Protein AF-A0A1C6LAA6-F1 (afdb_monomer_lite)

Secondary structure (DSSP, 8-state):
---THHHHHHHHHHTTTTGGGSPBP-----EEEEEETTTTEEEEEEEEEPPHHHHHHHTT-B-----

Sequence (67 aa):
MFSGLFKDAHKMYKLGELDIYKKQSDIEYVYKLYYNWYKNEYENTKCVELTYEEKKKINKKLIDEIE

Foldseek 3Di:
DDDDPVVVVVVCVVVCVCVVVADWDPDQDFWDWDQDPVVRDIPPVDIDGDDPVRRVVPHRDGDPDDD

pLDDT: mean 78.1, std 9.92, range [45.16, 88.19]

Structure (mmCIF, N/CA/C/O backbone):
data_AF-A0A1C6LAA6-F1
#
_entry.id   AF-A0A1C6LAA6-F1
#
loop_
_atom_site.group_PDB
_atom_site.id
_atom_site.type_symbol
_atom_site.label_atom_id
_atom_site.label_alt_id
_atom_site.label_comp_id
_atom_site.label_asym_id
_atom_site.label_entity_id
_atom_site.label_seq_id
_atom_site.pdbx_PDB_ins_code
_atom_site.Cartn_x
_atom_site.Cartn_y
_atom_site.Cartn_z
_atom_site.occupancy
_atom_site.B_iso_or_equiv
_atom_site.auth_seq_id
_atom_site.auth_comp_id
_atom_site.auth_asym_id
_atom_site.auth_atom_id
_atom_site.pdbx_PDB_model_num
ATOM 1 N N . MET A 1 1 ? 22.431 21.218 -23.952 1.00 45.62 1 MET A N 1
ATOM 2 C CA . MET A 1 1 ? 22.074 20.524 -25.208 1.00 45.62 1 MET A CA 1
ATOM 3 C C . MET A 1 1 ? 22.720 19.145 -25.139 1.00 45.62 1 MET A C 1
ATOM 5 O O . MET A 1 1 ? 23.914 19.048 -25.365 1.00 45.62 1 MET A O 1
ATOM 9 N N . PHE A 1 2 ? 21.992 18.117 -24.689 1.00 49.34 2 PHE A N 1
ATOM 10 C CA . PHE A 1 2 ? 22.540 16.755 -24.612 1.00 49.34 2 PHE A CA 1
ATOM 11 C C . PHE A 1 2 ? 22.557 16.167 -26.032 1.00 49.34 2 PHE A C 1
ATOM 13 O O . PHE A 1 2 ? 21.502 16.067 -26.661 1.00 49.34 2 PHE A O 1
ATOM 20 N N . SER A 1 3 ? 23.740 15.876 -26.575 1.00 64.00 3 SER A N 1
ATOM 21 C CA . SER A 1 3 ? 23.916 15.201 -27.867 1.00 64.00 3 SER A CA 1
ATOM 22 C C . SER A 1 3 ? 24.060 13.683 -27.671 1.00 64.00 3 SER A C 1
ATOM 24 O O . SER A 1 3 ? 24.489 13.224 -26.614 1.00 64.00 3 SER A O 1
ATOM 26 N N . GLY A 1 4 ? 23.689 12.896 -28.689 1.00 72.06 4 GLY A N 1
ATOM 27 C CA . GLY A 1 4 ? 23.853 11.432 -28.702 1.00 72.06 4 GLY A CA 1
ATOM 28 C C . GLY A 1 4 ? 22.843 10.641 -27.852 1.00 72.06 4 GLY A C 1
ATOM 29 O O . GLY A 1 4 ? 21.757 11.139 -27.551 1.00 72.06 4 GLY A O 1
ATOM 30 N N . LEU A 1 5 ? 23.228 9.411 -27.462 1.00 65.81 5 LEU A N 1
ATOM 31 C CA . LEU A 1 5 ? 22.435 8.408 -26.711 1.00 65.81 5 LEU A CA 1
ATOM 32 C C . LEU A 1 5 ? 21.678 8.962 -25.490 1.00 65.81 5 LEU A C 1
ATOM 34 O O . LEU A 1 5 ? 20.621 8.457 -25.119 1.00 65.81 5 LEU A O 1
ATOM 38 N N . PHE A 1 6 ? 22.206 10.009 -24.856 1.00 72.44 6 PHE A N 1
ATOM 39 C CA . PHE A 1 6 ? 21.619 10.593 -23.652 1.00 72.44 6 PHE A CA 1
ATOM 40 C C . PHE A 1 6 ? 20.305 11.343 -23.931 1.00 72.44 6 PHE A C 1
ATOM 42 O O . PHE A 1 6 ? 19.456 11.462 -23.050 1.00 72.44 6 PHE A O 1
ATOM 49 N N . LYS A 1 7 ? 20.103 11.832 -25.164 1.00 79.12 7 LYS A N 1
ATOM 50 C CA . LYS A 1 7 ? 18.865 12.516 -25.569 1.00 79.12 7 LYS A CA 1
ATOM 51 C C . LYS A 1 7 ? 17.683 11.547 -25.639 1.00 79.12 7 LYS A C 1
ATOM 53 O O . LYS A 1 7 ? 16.588 11.903 -25.204 1.00 79.12 7 LYS A O 1
ATOM 58 N N . ASP A 1 8 ? 17.920 10.337 -26.138 1.00 79.44 8 ASP A N 1
ATOM 59 C CA . ASP A 1 8 ? 16.892 9.301 -26.251 1.00 79.44 8 ASP A CA 1
ATOM 60 C C . ASP A 1 8 ? 16.559 8.719 -24.878 1.00 79.44 8 ASP A C 1
ATOM 62 O O . ASP A 1 8 ? 15.386 8.667 -24.513 1.00 79.44 8 ASP A O 1
ATOM 66 N N . ALA A 1 9 ? 17.574 8.431 -24.056 1.00 79.38 9 ALA A N 1
ATOM 67 C CA . ALA A 1 9 ? 17.370 8.016 -22.668 1.00 79.38 9 ALA A CA 1
ATOM 68 C C . ALA A 1 9 ? 16.582 9.063 -21.857 1.00 79.38 9 ALA A C 1
ATOM 70 O O . ALA A 1 9 ? 15.652 8.719 -21.132 1.00 79.38 9 ALA A O 1
ATOM 71 N N . HIS A 1 10 ? 16.880 10.358 -22.024 1.00 79.88 10 HIS A N 1
ATOM 72 C CA . HIS A 1 10 ? 16.138 11.429 -21.349 1.00 79.88 10 HIS A CA 1
ATOM 73 C C . HIS A 1 10 ? 14.680 11.545 -21.828 1.00 79.88 10 HIS A C 1
ATOM 75 O O . HIS A 1 10 ? 13.795 11.903 -21.049 1.00 79.88 10 HIS A O 1
ATOM 81 N N . LYS A 1 11 ? 14.409 11.234 -23.101 1.00 83.69 11 LYS A N 1
ATOM 82 C CA . LYS A 1 11 ? 13.045 11.163 -23.635 1.00 83.69 11 LYS A CA 1
ATOM 83 C C . LYS A 1 11 ? 12.292 9.960 -23.057 1.00 83.69 11 LYS A C 1
ATOM 85 O O . LYS A 1 11 ? 11.171 10.145 -22.597 1.00 83.69 11 LYS A O 1
ATOM 90 N N . MET A 1 12 ? 12.917 8.782 -23.020 1.00 82.31 12 MET A N 1
ATOM 91 C CA . MET A 1 12 ? 12.352 7.563 -22.421 1.00 82.31 12 MET A CA 1
ATOM 92 C C . MET A 1 12 ? 12.068 7.743 -20.925 1.00 82.31 12 MET A C 1
ATOM 94 O O . MET A 1 12 ? 11.008 7.345 -20.452 1.00 82.31 12 MET A O 1
ATOM 98 N N . TYR A 1 13 ? 12.961 8.422 -20.197 1.00 80.38 13 TYR A N 1
ATOM 99 C CA . TYR A 1 13 ? 12.746 8.806 -18.799 1.00 80.38 13 TYR A CA 1
ATOM 100 C C . TYR A 1 13 ? 11.499 9.683 -18.636 1.00 80.38 13 TYR A C 1
ATOM 102 O O . TYR A 1 13 ? 10.619 9.373 -17.842 1.00 80.38 13 TYR A O 1
ATOM 110 N N . LYS A 1 14 ? 11.374 10.751 -19.437 1.00 80.00 14 LYS A N 1
ATOM 111 C CA . LYS A 1 14 ? 10.202 11.646 -19.405 1.00 80.00 14 LYS A CA 1
ATOM 112 C C . LYS A 1 14 ? 8.894 10.965 -19.808 1.00 80.00 14 LYS A C 1
ATOM 114 O O . LYS A 1 14 ? 7.836 11.412 -19.381 1.00 80.00 14 LYS A O 1
ATOM 119 N N . LEU A 1 15 ? 8.966 9.937 -20.650 1.00 83.50 15 LEU A N 1
ATOM 120 C CA . LEU A 1 15 ? 7.815 9.142 -21.078 1.00 83.50 15 LEU A CA 1
ATOM 121 C C . LEU A 1 15 ? 7.469 8.009 -20.095 1.00 83.50 15 LEU A C 1
ATOM 123 O O . LEU A 1 15 ? 6.483 7.315 -20.323 1.00 83.50 15 LEU A O 1
ATOM 127 N N . GLY A 1 16 ? 8.251 7.812 -19.026 1.00 77.62 16 GLY A N 1
ATOM 128 C CA . GLY A 1 16 ? 8.055 6.720 -18.064 1.00 77.62 16 GLY A CA 1
ATOM 129 C C . GLY A 1 16 ? 8.416 5.335 -18.613 1.00 77.62 16 GLY A C 1
ATOM 130 O O . GLY A 1 16 ? 8.220 4.327 -17.945 1.00 77.62 16 GLY A O 1
ATOM 131 N N . GLU A 1 17 ? 8.994 5.245 -19.815 1.00 82.44 17 GLU A N 1
ATOM 132 C CA . GLU A 1 17 ? 9.370 3.965 -20.439 1.00 82.44 17 GLU A CA 1
ATOM 133 C C . GLU A 1 17 ? 10.482 3.242 -19.658 1.00 82.44 17 GLU A C 1
ATOM 135 O O . GLU A 1 17 ? 10.625 2.025 -19.754 1.00 82.44 17 GLU A O 1
ATOM 140 N N . LEU A 1 18 ? 11.250 3.982 -18.850 1.00 79.94 18 LEU A N 1
ATOM 141 C CA . LEU A 1 18 ? 12.288 3.435 -17.972 1.00 79.94 18 LEU A CA 1
ATOM 142 C C . LEU A 1 18 ? 11.761 2.998 -16.596 1.00 79.94 18 LEU A C 1
ATOM 144 O O . LEU A 1 18 ? 12.521 2.404 -15.831 1.00 79.94 18 LEU A O 1
ATOM 148 N N . ASP A 1 19 ? 10.480 3.224 -16.280 1.00 76.31 19 ASP A N 1
ATOM 149 C CA . ASP A 1 19 ? 9.892 2.833 -14.990 1.00 76.31 19 ASP A CA 1
ATOM 150 C C . ASP A 1 19 ? 9.902 1.311 -14.777 1.00 76.31 19 ASP A C 1
ATOM 152 O O . ASP A 1 19 ? 9.865 0.842 -13.643 1.00 76.31 19 ASP A O 1
ATOM 156 N N . ILE A 1 20 ? 10.039 0.527 -15.851 1.00 76.56 20 ILE A N 1
ATOM 157 C CA . ILE A 1 20 ? 10.216 -0.932 -15.793 1.00 76.56 20 ILE A CA 1
ATOM 158 C C . ILE A 1 20 ? 11.492 -1.363 -15.055 1.00 76.56 20 ILE A C 1
ATOM 160 O O . ILE A 1 20 ? 11.560 -2.487 -14.565 1.00 76.56 20 ILE A O 1
ATOM 164 N N . TYR A 1 21 ? 12.504 -0.492 -15.000 1.00 78.06 21 TYR A N 1
ATOM 165 C CA . TYR A 1 21 ? 13.775 -0.759 -14.325 1.00 78.06 21 TYR A CA 1
ATOM 166 C C . TYR A 1 21 ? 13.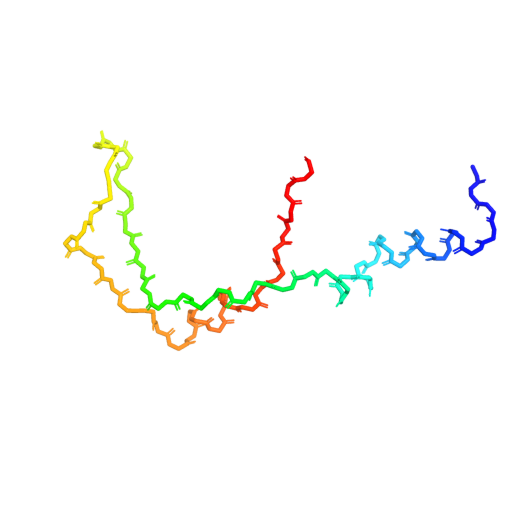774 -0.296 -12.868 1.00 78.06 21 TYR A C 1
ATOM 168 O O . TYR A 1 21 ? 14.705 -0.615 -12.127 1.00 78.06 21 TYR A O 1
ATOM 176 N N . LYS A 1 22 ? 12.747 0.451 -12.440 1.00 79.31 22 LYS A N 1
ATOM 177 C CA . LYS A 1 22 ? 12.585 0.814 -11.035 1.00 79.31 22 LYS A CA 1
ATOM 178 C C . LYS A 1 22 ? 12.275 -0.441 -10.226 1.00 79.31 22 LYS A C 1
ATOM 180 O O . LYS A 1 22 ? 11.543 -1.332 -10.660 1.00 79.31 22 LYS A O 1
ATOM 185 N N . LYS A 1 23 ? 12.831 -0.506 -9.020 1.00 77.62 23 LYS A N 1
ATOM 186 C CA . LYS A 1 23 ? 12.607 -1.633 -8.121 1.00 77.62 23 LYS A CA 1
ATOM 187 C C . LYS A 1 23 ? 11.146 -1.636 -7.658 1.00 77.62 23 LYS A C 1
ATOM 189 O O . LYS A 1 23 ? 10.644 -0.646 -7.129 1.00 77.62 23 LYS A O 1
ATOM 194 N N . GLN A 1 24 ? 10.457 -2.754 -7.862 1.00 77.12 24 GLN A N 1
ATOM 195 C CA . GLN A 1 24 ? 9.126 -2.960 -7.293 1.00 77.12 24 GLN A CA 1
ATOM 196 C C . GLN A 1 24 ? 9.237 -3.289 -5.805 1.00 77.12 24 GLN A C 1
ATOM 198 O O . GLN A 1 24 ? 10.224 -3.872 -5.357 1.00 77.12 24 GLN A O 1
ATOM 203 N N . SER A 1 25 ? 8.211 -2.917 -5.038 1.00 78.62 25 SER A N 1
ATOM 204 C CA . SER A 1 25 ? 8.117 -3.371 -3.654 1.00 78.62 25 SER A CA 1
ATOM 205 C C . SER A 1 25 ? 7.826 -4.868 -3.608 1.00 78.62 25 SER A C 1
ATOM 207 O O . SER A 1 25 ? 6.786 -5.309 -4.102 1.00 78.62 25 SER A O 1
ATOM 209 N N . ASP A 1 26 ? 8.702 -5.618 -2.941 1.00 78.81 26 ASP A N 1
ATOM 210 C CA . ASP A 1 26 ? 8.482 -7.031 -2.607 1.00 78.81 26 ASP A CA 1
ATOM 211 C C . ASP A 1 26 ? 7.623 -7.198 -1.336 1.00 78.81 26 ASP A C 1
ATOM 213 O O . ASP A 1 26 ? 7.344 -8.316 -0.905 1.00 78.81 26 ASP A O 1
ATOM 217 N N . ILE A 1 27 ? 7.205 -6.090 -0.707 1.00 83.25 27 ILE A N 1
ATOM 218 C CA . ILE A 1 27 ? 6.392 -6.113 0.511 1.00 83.25 27 ILE A CA 1
ATOM 219 C C . ILE A 1 27 ? 4.953 -6.487 0.153 1.00 83.25 27 ILE A C 1
ATOM 221 O O . ILE A 1 27 ? 4.265 -5.776 -0.585 1.00 83.25 27 ILE A O 1
ATOM 225 N N . GLU A 1 28 ? 4.472 -7.581 0.738 1.00 82.81 28 GLU A N 1
ATOM 226 C CA . GLU A 1 28 ? 3.074 -7.984 0.651 1.00 82.81 28 GLU A CA 1
ATOM 227 C C . GLU A 1 28 ? 2.288 -7.483 1.863 1.00 82.81 28 GLU A C 1
ATOM 229 O O . GLU A 1 28 ? 2.463 -7.942 2.993 1.00 82.81 28 GLU A O 1
ATOM 234 N N . TYR A 1 29 ? 1.373 -6.547 1.625 1.00 82.12 29 TYR A N 1
ATOM 235 C CA . TYR A 1 29 ? 0.472 -6.055 2.655 1.00 82.12 29 TYR A CA 1
ATOM 236 C C . TYR A 1 29 ? -0.700 -7.027 2.825 1.00 82.12 29 TYR A C 1
ATOM 238 O O . TYR A 1 29 ? -1.381 -7.394 1.860 1.00 82.12 29 TYR A O 1
ATOM 246 N N . VAL A 1 30 ? -0.944 -7.433 4.074 1.00 84.69 30 VAL A N 1
ATOM 247 C CA . VAL A 1 30 ? -2.034 -8.355 4.447 1.00 84.69 30 VAL A CA 1
ATOM 248 C C . VAL A 1 30 ? -3.143 -7.646 5.221 1.00 84.69 30 VAL A C 1
ATOM 250 O O . VAL A 1 30 ? -4.312 -7.986 5.051 1.00 84.69 30 VAL A O 1
ATOM 253 N N . TYR A 1 31 ? -2.798 -6.615 5.990 1.00 84.44 31 TYR A N 1
ATOM 254 C CA . TYR A 1 31 ? -3.719 -5.909 6.876 1.00 84.44 31 TYR A CA 1
ATOM 255 C C . TYR A 1 31 ? -3.701 -4.402 6.633 1.00 84.44 31 TYR A C 1
ATOM 257 O O . TYR A 1 31 ? -2.707 -3.840 6.169 1.00 84.44 31 TYR A O 1
ATOM 265 N N . LYS A 1 32 ? -4.799 -3.747 7.009 1.00 83.06 32 LYS A N 1
ATOM 266 C CA . LYS A 1 32 ? -4.891 -2.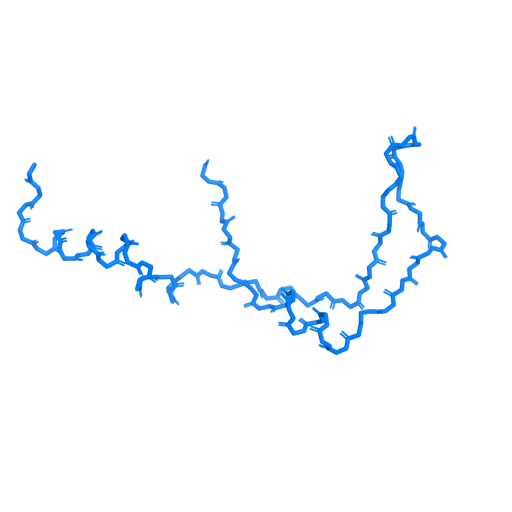297 7.180 1.00 83.06 32 LYS A CA 1
ATOM 267 C C . LYS A 1 32 ? -4.876 -1.949 8.664 1.00 83.06 32 LYS A C 1
ATOM 269 O O . LYS A 1 32 ? -5.546 -2.605 9.461 1.00 83.06 32 LYS A O 1
ATOM 274 N N . LEU A 1 33 ? -4.142 -0.893 8.998 1.00 84.12 33 LEU A N 1
ATOM 275 C CA . LEU A 1 33 ? -4.062 -0.303 10.332 1.00 84.12 33 LEU A CA 1
ATOM 276 C C . LEU A 1 33 ? -4.601 1.126 10.268 1.00 84.12 33 LEU A C 1
ATOM 278 O O . LEU A 1 33 ? -4.327 1.851 9.310 1.00 84.12 33 LEU A O 1
ATOM 282 N N . TYR A 1 34 ? -5.345 1.538 11.290 1.00 81.25 34 TYR A N 1
ATOM 283 C CA . TYR A 1 34 ? -5.843 2.905 11.406 1.00 81.25 34 TYR A CA 1
ATOM 284 C C . TYR A 1 34 ? -4.936 3.700 12.338 1.00 81.25 34 TYR A C 1
ATOM 286 O O . TYR A 1 34 ? -4.731 3.316 13.488 1.00 81.25 34 TYR A O 1
ATOM 294 N N . TYR A 1 35 ? -4.395 4.811 11.845 1.00 84.56 35 TYR A N 1
ATOM 295 C CA . TYR A 1 35 ? -3.660 5.758 12.675 1.00 84.56 35 TYR A CA 1
ATOM 296 C C . TYR A 1 35 ? -4.602 6.845 13.191 1.00 84.56 35 TYR A C 1
ATOM 298 O O . TYR A 1 35 ? -5.326 7.471 12.410 1.00 84.56 35 TYR A O 1
ATOM 306 N N . ASN A 1 36 ? -4.592 7.074 14.501 1.00 84.75 36 ASN A N 1
ATOM 307 C CA . ASN A 1 36 ? -5.363 8.131 15.132 1.00 84.75 36 ASN A CA 1
ATOM 308 C C . ASN A 1 36 ? -4.487 9.374 15.318 1.00 84.75 36 ASN A C 1
ATOM 310 O O . ASN A 1 36 ? -3.681 9.448 16.242 1.00 84.75 36 ASN A O 1
ATOM 314 N N . TRP A 1 37 ? -4.694 10.377 14.467 1.00 88.19 37 TRP A N 1
ATOM 315 C CA . TRP A 1 37 ? -3.948 11.640 14.504 1.00 88.19 37 TRP A CA 1
ATOM 316 C C . TRP A 1 37 ? -4.166 12.461 15.779 1.00 88.19 37 TRP A C 1
ATOM 318 O O . TRP A 1 37 ? -3.283 13.205 16.183 1.00 88.19 37 TRP A O 1
ATOM 328 N N . TYR A 1 38 ? -5.326 12.341 16.429 1.00 88.12 38 TYR A N 1
ATOM 329 C CA . TYR A 1 38 ? -5.609 13.090 17.656 1.00 88.12 38 TYR A CA 1
ATOM 330 C C . TYR A 1 38 ? -4.844 12.522 18.857 1.00 88.12 38 TYR A C 1
ATOM 332 O O . TYR A 1 38 ? -4.351 13.271 19.696 1.00 88.12 38 TYR A O 1
ATOM 340 N N . LYS A 1 39 ? -4.729 11.193 18.928 1.00 87.75 39 LYS A N 1
ATOM 341 C CA . LYS A 1 39 ? -4.013 10.487 20.001 1.00 87.75 39 LYS A CA 1
ATOM 342 C C . LYS A 1 39 ? -2.549 10.179 19.671 1.00 87.75 39 LYS A C 1
ATOM 344 O O . LYS A 1 39 ? -1.819 9.734 20.547 1.00 87.75 39 LYS A O 1
ATOM 349 N N . ASN A 1 40 ? -2.129 10.422 18.429 1.00 87.50 40 ASN A N 1
ATOM 350 C CA . ASN A 1 40 ? -0.817 10.071 17.882 1.00 87.50 40 ASN A CA 1
ATOM 351 C C . ASN A 1 40 ? -0.444 8.580 18.023 1.00 87.50 40 ASN A C 1
ATOM 353 O O . ASN A 1 40 ? 0.733 8.239 18.136 1.00 87.50 40 ASN A O 1
ATOM 357 N N . GLU A 1 41 ? -1.427 7.679 17.979 1.00 87.94 41 GLU A N 1
ATOM 358 C CA . GLU A 1 41 ? -1.226 6.235 18.163 1.00 87.94 41 GLU A CA 1
ATOM 359 C C . GLU A 1 41 ? -1.944 5.401 17.088 1.00 87.94 41 GLU A C 1
ATOM 361 O O . GLU A 1 41 ? -2.932 5.839 16.491 1.00 87.94 41 GLU A O 1
ATOM 366 N N . TYR A 1 42 ? -1.456 4.181 16.839 1.00 83.06 42 TYR A N 1
ATOM 367 C CA . TYR A 1 42 ? -2.128 3.215 15.965 1.00 83.06 42 TYR A CA 1
ATOM 368 C C . TYR A 1 42 ? -3.228 2.470 16.729 1.00 83.06 42 TYR A C 1
ATOM 370 O O . TYR A 1 42 ? -2.992 1.904 17.798 1.00 83.06 42 TYR A O 1
ATOM 378 N N . GLU A 1 43 ? -4.430 2.416 16.158 1.00 83.12 43 GLU A N 1
ATOM 379 C CA . GLU A 1 43 ? -5.555 1.668 16.718 1.00 83.12 43 GLU A CA 1
ATOM 380 C C . GLU A 1 43 ? -5.386 0.164 16.445 1.00 83.12 43 GLU A C 1
ATOM 382 O O . GLU A 1 43 ? -5.926 -0.384 15.484 1.00 83.12 43 GLU A O 1
ATOM 387 N N . ASN A 1 44 ? -4.652 -0.522 17.328 1.00 71.25 44 ASN A N 1
ATOM 388 C CA . ASN A 1 44 ? -4.395 -1.970 17.247 1.00 71.25 44 ASN A CA 1
ATOM 389 C C . ASN A 1 44 ? -5.663 -2.839 17.345 1.00 71.25 44 ASN A C 1
ATOM 391 O O . ASN A 1 44 ? -5.645 -4.012 16.986 1.00 71.25 44 ASN A O 1
ATOM 395 N N . THR A 1 45 ? -6.775 -2.286 17.834 1.00 71.94 45 THR A N 1
ATOM 396 C CA . THR A 1 45 ? -8.057 -2.999 17.948 1.00 71.94 45 THR A CA 1
ATOM 397 C C . THR A 1 45 ? -8.808 -3.111 16.622 1.00 71.94 45 THR A C 1
ATOM 399 O O . THR A 1 45 ? -9.742 -3.902 16.525 1.00 71.94 45 THR A O 1
ATOM 402 N N . LYS A 1 46 ? -8.421 -2.341 15.597 1.00 68.12 46 LYS A N 1
ATOM 403 C CA . LYS A 1 46 ? -9.104 -2.285 14.296 1.00 68.12 46 LYS A CA 1
ATOM 404 C C . LYS A 1 46 ? -8.197 -2.740 13.152 1.00 68.12 46 LYS A C 1
ATOM 406 O O . LYS A 1 46 ? -8.119 -2.085 12.116 1.00 68.12 46 LYS A O 1
ATOM 411 N N . CYS A 1 47 ? -7.513 -3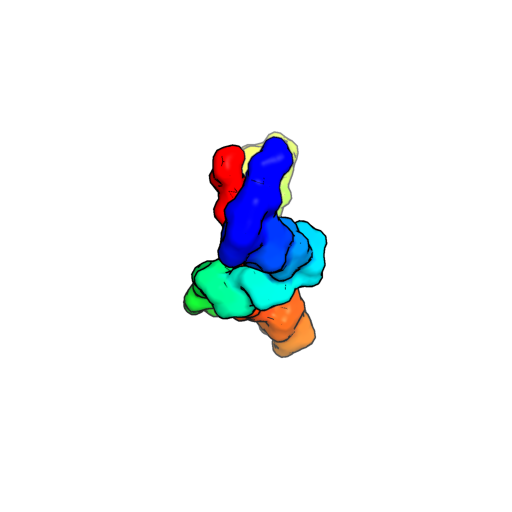.865 13.330 1.00 76.56 47 CYS A N 1
ATOM 412 C CA . CYS A 1 47 ? -6.815 -4.532 12.233 1.00 76.56 47 CYS A CA 1
ATOM 413 C C . CYS A 1 47 ? -7.840 -5.236 11.338 1.00 76.56 47 CYS A C 1
ATOM 415 O O . CYS A 1 47 ? -8.571 -6.109 11.803 1.00 76.56 47 CYS A O 1
ATOM 417 N N . VAL A 1 48 ? -7.894 -4.863 1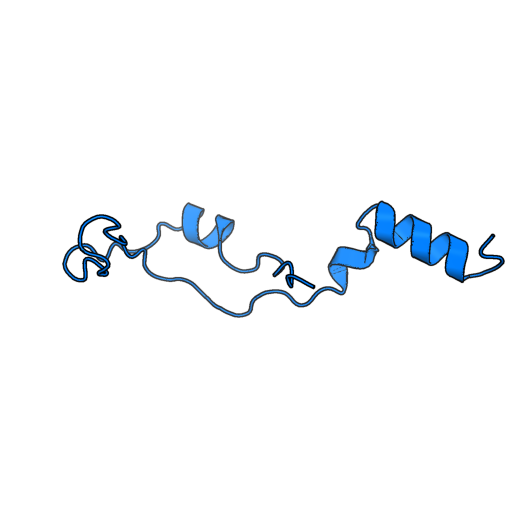0.059 1.00 82.81 48 VAL A N 1
ATOM 418 C CA . VAL A 1 48 ? -8.790 -5.491 9.074 1.00 82.81 48 VAL A CA 1
ATOM 419 C C . VAL A 1 48 ? -7.952 -6.104 7.962 1.00 82.81 48 VAL A C 1
ATOM 421 O O . VAL A 1 48 ? -7.025 -5.466 7.457 1.00 82.81 48 VAL A O 1
ATOM 424 N N . GLU A 1 49 ? -8.262 -7.344 7.586 1.00 85.75 49 GLU A N 1
ATOM 425 C CA . GLU A 1 49 ? -7.628 -8.000 6.443 1.00 85.75 49 GLU A CA 1
ATOM 426 C C . GLU A 1 49 ? -7.946 -7.265 5.140 1.00 85.75 49 GLU A C 1
ATOM 428 O O . GLU A 1 49 ? -9.077 -6.848 4.885 1.00 85.75 49 GLU A O 1
ATOM 433 N N . LEU A 1 50 ? -6.933 -7.128 4.289 1.00 86.62 50 LEU A N 1
ATOM 434 C CA . LEU A 1 50 ? -7.096 -6.581 2.951 1.00 86.62 50 LEU A CA 1
ATOM 435 C C . LEU A 1 50 ? -7.916 -7.534 2.083 1.00 86.62 50 LEU A C 1
ATOM 437 O O . LEU A 1 50 ? -7.599 -8.723 1.960 1.00 86.62 50 LEU A O 1
ATOM 441 N N . THR A 1 51 ? -8.908 -6.984 1.390 1.00 87.50 51 THR A N 1
ATOM 442 C CA . THR A 1 51 ? -9.621 -7.717 0.341 1.00 87.50 51 THR A CA 1
ATOM 443 C C . THR A 1 51 ? -8.698 -7.988 -0.853 1.00 87.50 51 THR A C 1
ATOM 445 O O . THR A 1 51 ? -7.676 -7.322 -1.047 1.00 87.50 51 THR A O 1
ATOM 448 N N . TYR A 1 52 ? -9.052 -8.965 -1.694 1.00 86.25 52 TYR A N 1
ATOM 449 C CA . TYR A 1 52 ? -8.251 -9.325 -2.871 1.00 86.25 52 TYR A CA 1
ATOM 450 C C . TYR A 1 52 ? -7.997 -8.130 -3.807 1.00 86.25 52 TYR A C 1
ATOM 452 O O . TYR A 1 52 ? -6.879 -7.935 -4.289 1.00 86.25 52 TYR A O 1
ATOM 460 N N . GLU A 1 53 ? -9.013 -7.291 -4.023 1.00 87.69 53 GLU A N 1
ATOM 461 C CA . GLU A 1 53 ? -8.885 -6.104 -4.870 1.00 87.69 53 GLU A CA 1
ATOM 462 C C . GLU A 1 53 ? -7.893 -5.084 -4.305 1.00 87.69 53 GLU A C 1
ATOM 464 O O . GLU A 1 53 ? -7.130 -4.471 -5.052 1.00 87.69 53 GLU A O 1
ATOM 469 N N . GLU A 1 54 ? -7.877 -4.907 -2.986 1.00 86.12 54 GLU A N 1
ATOM 470 C CA . GLU A 1 54 ? -6.985 -3.961 -2.319 1.00 86.12 54 GLU A CA 1
ATOM 471 C C . GLU A 1 54 ? -5.543 -4.459 -2.324 1.00 86.12 54 GLU A C 1
ATOM 473 O O . GLU A 1 54 ? -4.642 -3.679 -2.632 1.00 86.12 54 GLU A O 1
ATOM 478 N N . LYS A 1 55 ? -5.324 -5.763 -2.100 1.00 86.38 55 LYS A N 1
ATOM 479 C CA . LYS A 1 55 ? -4.002 -6.393 -2.260 1.00 86.38 55 LYS A CA 1
ATOM 480 C C . LYS A 1 55 ? -3.457 -6.157 -3.664 1.00 86.38 55 LYS A C 1
ATOM 482 O O . LYS A 1 55 ? -2.320 -5.726 -3.807 1.00 86.38 55 LYS A O 1
ATOM 487 N N . LYS A 1 56 ? -4.280 -6.351 -4.701 1.00 85.69 56 LYS A N 1
ATOM 488 C CA . LYS A 1 56 ? -3.887 -6.120 -6.102 1.00 85.69 56 LYS A CA 1
ATOM 489 C C . LYS A 1 56 ? -3.580 -4.649 -6.403 1.00 85.69 56 LYS A C 1
ATOM 491 O O . LYS A 1 56 ? -2.736 -4.363 -7.244 1.00 85.69 56 LYS A O 1
ATOM 496 N N . LYS A 1 57 ? -4.272 -3.717 -5.743 1.00 85.31 57 LYS A N 1
ATOM 497 C CA . LYS A 1 57 ? -4.053 -2.273 -5.910 1.00 85.31 57 LYS A CA 1
ATOM 498 C C . LYS A 1 57 ? -2.851 -1.747 -5.134 1.00 85.31 57 LYS A C 1
ATOM 500 O O . LYS A 1 57 ? -2.402 -0.658 -5.467 1.00 85.31 57 LYS A O 1
ATOM 505 N N . ILE A 1 58 ? -2.385 -2.417 -4.084 1.00 83.88 58 ILE A N 1
ATOM 506 C CA . ILE A 1 58 ? -1.323 -1.908 -3.199 1.00 83.88 58 ILE A CA 1
ATOM 507 C C . ILE A 1 58 ? -0.011 -2.665 -3.417 1.00 83.88 58 ILE A C 1
ATOM 509 O O . ILE A 1 58 ? 1.030 -2.034 -3.585 1.00 83.88 58 ILE A O 1
ATOM 513 N N . ASN A 1 59 ? -0.061 -3.997 -3.448 1.00 84.00 59 ASN A N 1
ATOM 514 C CA . ASN A 1 59 ? 1.127 -4.835 -3.587 1.00 84.00 59 ASN A CA 1
ATOM 515 C C . ASN A 1 59 ? 1.701 -4.717 -5.002 1.00 84.00 59 ASN A C 1
ATOM 517 O O . ASN A 1 59 ? 0.957 -4.530 -5.968 1.00 84.00 59 ASN A O 1
ATOM 521 N N . LYS A 1 60 ? 3.025 -4.879 -5.125 1.00 78.00 60 LYS A N 1
ATOM 522 C CA . LYS A 1 60 ? 3.758 -4.835 -6.406 1.00 78.00 60 LYS A CA 1
ATOM 523 C C . LYS A 1 60 ? 3.676 -3.491 -7.133 1.00 78.00 60 LYS A C 1
ATOM 525 O O . LYS A 1 60 ? 3.919 -3.408 -8.336 1.00 78.00 60 LYS A O 1
ATOM 530 N N . LYS A 1 61 ? 3.333 -2.423 -6.411 1.00 77.75 61 LYS A N 1
ATOM 531 C CA . LYS A 1 61 ? 3.503 -1.063 -6.912 1.00 77.75 61 L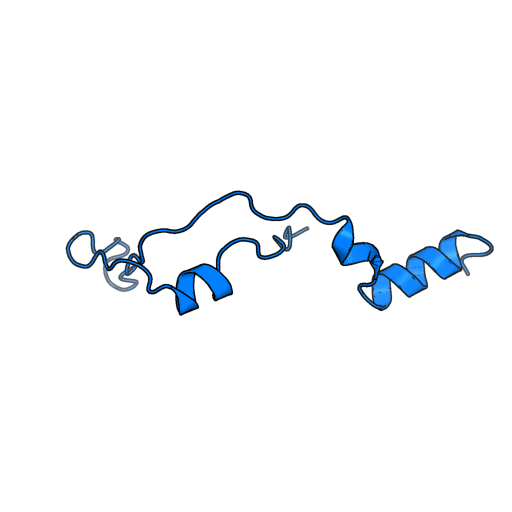YS A CA 1
ATOM 532 C C . LYS A 1 61 ? 4.982 -0.696 -6.950 1.00 77.75 61 LYS A C 1
ATOM 534 O O . LYS A 1 61 ? 5.774 -1.156 -6.122 1.00 77.75 61 LYS A O 1
ATOM 539 N N . LEU A 1 62 ? 5.327 0.138 -7.926 1.00 72.56 62 LEU A N 1
ATOM 540 C CA . LEU A 1 62 ? 6.616 0.813 -7.965 1.00 72.56 62 LEU A CA 1
ATOM 541 C C . LEU A 1 62 ? 6.735 1.701 -6.726 1.00 72.56 62 LEU A C 1
ATOM 543 O O . LEU A 1 62 ? 5.795 2.424 -6.390 1.00 72.56 62 LEU A O 1
ATOM 547 N N . ILE A 1 63 ? 7.864 1.591 -6.031 1.00 66.62 63 ILE A N 1
ATOM 548 C CA . ILE A 1 63 ? 8.205 2.518 -4.958 1.00 66.62 63 ILE A CA 1
ATOM 549 C C . ILE A 1 63 ? 8.782 3.744 -5.655 1.00 66.62 63 ILE A C 1
ATOM 551 O O . ILE A 1 63 ? 9.848 3.657 -6.262 1.00 66.62 63 ILE A O 1
ATOM 555 N N . ASP A 1 64 ? 8.073 4.869 -5.598 1.00 65.44 64 ASP A N 1
ATOM 556 C CA . ASP A 1 64 ? 8.706 6.150 -5.886 1.00 65.44 64 ASP A CA 1
ATOM 557 C C . ASP A 1 64 ? 9.604 6.467 -4.687 1.00 65.44 64 ASP A C 1
ATOM 559 O O . ASP A 1 64 ? 9.132 6.855 -3.616 1.00 65.44 64 ASP A O 1
ATOM 563 N N . GLU A 1 65 ? 10.900 6.191 -4.835 1.00 55.75 65 GLU A N 1
ATOM 564 C CA . GLU A 1 65 ? 11.904 6.664 -3.889 1.00 55.75 65 GLU A CA 1
ATOM 565 C C . GLU A 1 65 ? 11.864 8.197 -3.918 1.00 55.75 65 GLU A C 1
ATOM 567 O O . GLU A 1 65 ? 11.984 8.815 -4.976 1.00 55.75 65 GLU A O 1
ATOM 572 N N . ILE A 1 66 ? 11.602 8.808 -2.763 1.00 55.25 66 ILE A N 1
ATOM 573 C CA . ILE A 1 66 ? 11.698 10.258 -2.610 1.00 55.25 66 ILE A CA 1
ATOM 574 C C . ILE A 1 66 ? 13.197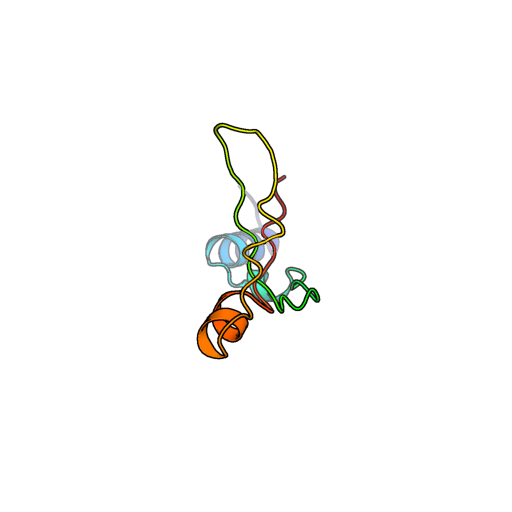 10.582 -2.637 1.00 55.25 66 ILE A C 1
ATOM 576 O O . ILE A 1 66 ? 13.906 10.195 -1.707 1.00 55.25 66 ILE A O 1
ATOM 580 N N . GLU A 1 67 ? 13.661 11.221 -3.715 1.00 45.16 67 GLU A N 1
ATOM 581 C CA . GLU A 1 67 ? 15.001 11.832 -3.810 1.00 45.16 67 GLU A CA 1
ATOM 582 C C . GLU A 1 67 ? 15.174 13.001 -2.830 1.00 45.16 67 GLU A C 1
ATOM 584 O O . GLU A 1 67 ? 14.221 13.804 -2.670 1.00 45.16 67 GLU A O 1
#

Radius of gyration: 18.92 Å; chains: 1; bounding box: 34×30×49 Å